Protein AF-R0J4N0-F1 (afdb_monomer)

Foldseek 3Di:
DDPVVVCVVLCLCVLVVLLCLLAVPVDDDDPVVVVVSNVVSCLSNPDLVNVVVVCVVVVPDDPDSVVSVVVVPDDPPPPPVDPDDPPCVVVVVVVVVLVVPDPDCPDPVNVVVNVVVVVVVVVVVVVVSNVVSNVVNVVVSVPDDPPPPPD

Radius of gyration: 23.12 Å; Cα contacts (8 Å, |Δi|>4): 59; chains: 1; bounding box: 59×46×67 Å

Sequence (151 aa):
MEFIEYCHDNKILLFLSGYLQDSQGLLNLTKGDFFPLFWRSWTSVFRPQLIKRSFEATGIQPANPDVVLKRFAKEASDSESSQSVLSGDDWLKLKSIVRREVKDQSSKDVKKLQQSLCHILAQNSILHEEIRGLRQSLAIKERRPKQSFAL

Secondary structure (DSSP, 8-state):
--HHHHHHHTTTTHHHHHHHHHHTTSS---HHHHHHHHHHHHHHH--HHHHHHHHHHHT---S-HHHHHHHH----------------HHHHHHHHHHHHH-S-TTSHHHHHHHHHHHHHHHHHHHHHHHHHHHHHHHHHHHHS-------

Structure (mmCIF, N/CA/C/O backbone):
data_AF-R0J4N0-F1
#
_entry.id   AF-R0J4N0-F1
#
loop_
_atom_site.group_PDB
_atom_site.id
_atom_site.type_symbol
_atom_site.label_atom_id
_atom_site.label_alt_id
_atom_site.label_comp_id
_atom_site.label_asym_id
_atom_site.label_entity_id
_atom_site.label_seq_id
_atom_site.pdbx_PDB_ins_code
_atom_site.Cartn_x
_atom_site.Cartn_y
_atom_site.Cartn_z
_atom_site.occupancy
_atom_site.B_iso_or_equiv
_atom_site.auth_seq_id
_atom_site.auth_comp_id
_atom_site.auth_asym_id
_atom_site.auth_atom_id
_atom_site.pdbx_PDB_model_num
ATOM 1 N N . MET A 1 1 ? -13.338 10.729 -21.615 1.00 52.16 1 MET A N 1
ATOM 2 C CA . MET A 1 1 ? -12.681 10.136 -20.438 1.00 52.16 1 MET A CA 1
ATOM 3 C C . MET A 1 1 ? -11.278 10.700 -20.409 1.00 52.16 1 MET A C 1
ATOM 5 O O . MET A 1 1 ? -10.557 10.518 -21.388 1.00 52.16 1 MET A O 1
ATOM 9 N N . GLU A 1 2 ? -10.941 11.491 -19.393 1.00 71.75 2 GLU A N 1
ATOM 10 C CA . GLU A 1 2 ? -9.593 12.057 -19.289 1.00 71.75 2 GLU A CA 1
ATOM 11 C C . GLU A 1 2 ? -8.581 10.933 -19.031 1.00 71.75 2 GLU A C 1
ATOM 13 O O . GLU A 1 2 ? -8.871 9.953 -18.345 1.00 71.75 2 GLU A O 1
ATOM 18 N N . PHE A 1 3 ? -7.373 11.057 -19.581 1.00 54.44 3 PHE A N 1
ATOM 19 C CA . PHE A 1 3 ? -6.304 10.063 -19.417 1.00 54.44 3 PHE A CA 1
ATOM 20 C C . PHE A 1 3 ? -6.011 9.742 -17.936 1.00 54.44 3 PHE A C 1
ATOM 22 O O . PHE A 1 3 ? -5.652 8.613 -17.598 1.00 54.44 3 PHE A O 1
ATOM 29 N N . ILE A 1 4 ? -6.218 10.719 -17.047 1.00 58.66 4 ILE A N 1
ATOM 30 C CA . ILE A 1 4 ? -6.046 10.577 -15.598 1.00 58.66 4 ILE A CA 1
ATOM 31 C C . ILE A 1 4 ? -7.135 9.684 -14.984 1.00 58.66 4 ILE A C 1
ATOM 33 O O . ILE A 1 4 ? -6.797 8.787 -14.211 1.00 58.66 4 ILE A O 1
ATOM 37 N N . GLU A 1 5 ? -8.405 9.859 -15.363 1.00 64.81 5 GLU A N 1
ATOM 38 C CA . GLU A 1 5 ? -9.511 8.994 -14.913 1.00 64.81 5 GLU A CA 1
ATOM 39 C C . GLU A 1 5 ? -9.268 7.543 -15.333 1.00 64.81 5 GLU A C 1
ATOM 41 O O . GLU A 1 5 ? -9.335 6.635 -14.510 1.00 64.81 5 GLU A O 1
ATOM 46 N N . TYR A 1 6 ? -8.844 7.326 -16.582 1.00 67.38 6 TYR A N 1
ATOM 47 C CA . TYR A 1 6 ? -8.489 5.991 -17.065 1.00 67.38 6 TYR A CA 1
ATOM 48 C C . TYR A 1 6 ? -7.352 5.363 -16.243 1.00 67.38 6 TYR A C 1
ATOM 50 O O . TYR A 1 6 ? -7.404 4.181 -15.895 1.00 67.38 6 TYR A O 1
ATOM 58 N N . CYS A 1 7 ? -6.310 6.131 -15.917 1.00 62.84 7 CYS A N 1
ATOM 59 C CA . CYS A 1 7 ? -5.191 5.626 -15.123 1.00 62.84 7 CYS A CA 1
ATOM 60 C C . CYS A 1 7 ? -5.593 5.287 -13.681 1.00 62.84 7 CYS A C 1
ATOM 62 O O . CYS A 1 7 ? -5.048 4.338 -13.106 1.00 62.84 7 CYS A O 1
ATOM 64 N N . HIS A 1 8 ? -6.537 6.035 -13.109 1.00 64.06 8 HIS A N 1
ATOM 65 C CA . HIS A 1 8 ? -7.100 5.774 -11.789 1.00 64.06 8 HIS A CA 1
ATOM 66 C C . HIS A 1 8 ? -7.973 4.510 -11.797 1.00 64.06 8 HIS A C 1
ATOM 68 O O . HIS A 1 8 ? -7.722 3.580 -11.026 1.00 64.06 8 HIS A O 1
ATOM 74 N N . ASP A 1 9 ? -8.913 4.417 -12.738 1.00 67.88 9 ASP A N 1
ATOM 75 C CA . ASP A 1 9 ? -9.847 3.293 -12.864 1.00 67.88 9 ASP A CA 1
ATOM 76 C C . ASP A 1 9 ? -9.131 1.968 -13.148 1.00 67.88 9 ASP A C 1
ATOM 78 O O . ASP A 1 9 ? -9.516 0.909 -12.646 1.00 67.88 9 ASP A O 1
ATOM 82 N N . ASN A 1 10 ? -8.020 2.026 -13.888 1.00 65.44 10 ASN A N 1
ATOM 83 C CA . ASN A 1 10 ? -7.196 0.860 -14.205 1.00 65.44 10 ASN A CA 1
ATOM 84 C C . ASN A 1 10 ? -6.032 0.646 -13.229 1.00 65.44 10 ASN A C 1
ATOM 86 O O . ASN A 1 10 ? -5.166 -0.192 -13.485 1.00 65.44 10 ASN A O 1
ATOM 90 N N . LYS A 1 11 ? -6.007 1.373 -12.102 1.00 72.62 11 LYS A N 1
ATOM 91 C CA . LYS A 1 11 ? -5.017 1.227 -11.019 1.00 72.62 11 LYS A CA 1
ATOM 92 C C . LYS A 1 11 ? -3.560 1.353 -11.487 1.00 72.62 11 LYS A C 1
ATOM 94 O O . LYS A 1 11 ? -2.650 0.852 -10.830 1.00 72.62 11 LYS A O 1
ATOM 99 N N . ILE A 1 12 ? -3.317 2.053 -12.596 1.00 71.00 12 ILE A N 1
ATOM 100 C CA . ILE A 1 12 ? -1.986 2.200 -13.207 1.00 71.00 12 ILE A CA 1
ATOM 101 C C . ILE A 1 12 ? -1.050 2.966 -12.261 1.00 71.00 12 ILE A C 1
ATOM 103 O O . ILE A 1 12 ? 0.134 2.639 -12.137 1.00 71.00 12 ILE A O 1
ATOM 107 N N . LEU A 1 13 ? -1.603 3.946 -11.541 1.00 77.44 13 LEU A N 1
ATOM 108 C CA . LEU A 1 13 ? -0.877 4.796 -10.595 1.00 77.44 13 LEU A CA 1
ATOM 109 C C . LEU A 1 13 ? -0.774 4.211 -9.178 1.00 77.44 13 LEU A C 1
ATOM 111 O O . LEU A 1 13 ? -0.101 4.804 -8.341 1.00 77.44 13 LEU A O 1
ATOM 115 N N . LEU A 1 14 ? -1.374 3.044 -8.909 1.00 84.62 14 LEU A N 1
ATOM 116 C CA . LEU A 1 14 ? -1.470 2.470 -7.559 1.00 84.62 14 LEU A CA 1
ATOM 117 C C . LEU A 1 14 ? -0.096 2.252 -6.904 1.00 84.62 14 LEU A C 1
ATOM 119 O O . LEU A 1 14 ? 0.090 2.508 -5.716 1.00 84.62 14 LEU A O 1
ATOM 123 N N . PHE A 1 15 ? 0.883 1.785 -7.678 1.00 86.31 15 PHE A N 1
ATOM 124 C CA . PHE A 1 15 ? 2.227 1.518 -7.160 1.00 86.31 15 PHE A CA 1
ATOM 125 C C . PHE A 1 15 ? 3.019 2.796 -6.903 1.00 86.31 15 PHE A C 1
ATOM 127 O O . PHE A 1 15 ? 3.808 2.838 -5.962 1.00 86.31 15 PHE A O 1
ATOM 134 N N . LEU A 1 16 ? 2.788 3.840 -7.704 1.00 87.38 16 LEU A N 1
ATOM 135 C CA . LEU A 1 16 ? 3.388 5.148 -7.470 1.00 87.38 16 LEU A CA 1
ATOM 136 C C . LEU A 1 16 ? 2.786 5.795 -6.220 1.00 87.38 16 LEU A C 1
ATOM 138 O O . LEU A 1 16 ? 3.535 6.263 -5.369 1.00 87.38 16 LEU A O 1
ATOM 142 N N . SER A 1 17 ? 1.458 5.777 -6.071 1.00 87.94 17 SER A N 1
ATOM 143 C CA . SER A 1 17 ? 0.800 6.318 -4.878 1.00 87.94 17 SER A CA 1
ATOM 144 C C . SER A 1 17 ? 1.216 5.569 -3.614 1.00 87.94 17 SER A C 1
ATOM 146 O O . SER A 1 17 ? 1.508 6.210 -2.612 1.00 87.94 17 SER A O 1
ATOM 148 N N . GLY A 1 18 ? 1.321 4.235 -3.672 1.00 89.44 18 GLY A N 1
ATOM 149 C CA . GLY A 1 18 ? 1.825 3.430 -2.556 1.00 89.44 18 GLY A CA 1
ATOM 150 C C . GLY A 1 18 ? 3.263 3.794 -2.189 1.00 89.44 18 GLY A C 1
ATOM 151 O O . GLY A 1 18 ? 3.549 4.067 -1.033 1.00 89.44 18 GLY A O 1
ATOM 152 N N . TYR A 1 19 ? 4.151 3.915 -3.178 1.00 89.88 19 TYR A N 1
ATOM 153 C CA . TYR A 1 19 ? 5.538 4.327 -2.947 1.00 89.88 19 TYR A CA 1
ATOM 154 C C . TYR A 1 19 ? 5.657 5.730 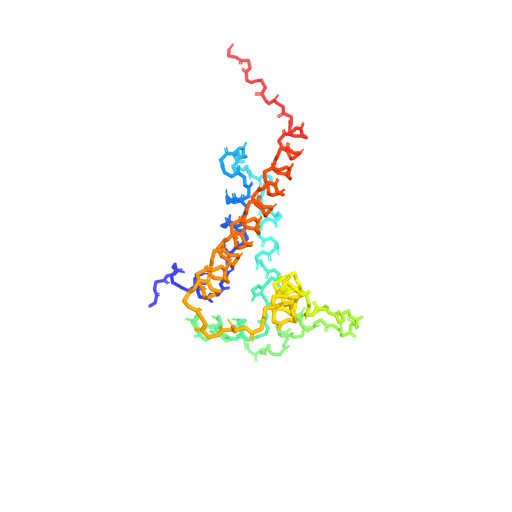-2.322 1.00 89.88 19 TYR A C 1
ATOM 156 O O . TYR A 1 19 ? 6.472 5.952 -1.424 1.00 89.88 19 TYR A O 1
ATOM 164 N N . LEU A 1 20 ? 4.846 6.689 -2.775 1.00 90.56 20 LEU A N 1
ATOM 165 C CA . LEU A 1 20 ? 4.821 8.037 -2.198 1.00 90.56 20 LEU A CA 1
ATOM 166 C C . LEU A 1 20 ? 4.269 8.027 -0.767 1.00 90.56 20 LEU A C 1
ATOM 168 O O . LEU A 1 20 ? 4.846 8.671 0.107 1.00 90.56 20 LEU A O 1
ATOM 172 N N . GLN A 1 21 ? 3.209 7.256 -0.517 1.00 90.62 21 GLN A N 1
ATOM 173 C CA . GLN A 1 21 ? 2.609 7.103 0.808 1.00 90.62 21 GLN A CA 1
ATOM 174 C C . GLN A 1 21 ? 3.572 6.437 1.798 1.00 90.62 21 GLN A C 1
ATOM 176 O O . GLN A 1 21 ? 3.761 6.941 2.900 1.00 90.62 21 GLN A O 1
ATOM 181 N N . ASP A 1 22 ? 4.216 5.340 1.394 1.00 91.69 22 ASP A N 1
ATOM 182 C CA . ASP A 1 22 ? 5.158 4.586 2.227 1.00 91.69 22 ASP A CA 1
ATOM 183 C C . ASP A 1 22 ? 6.415 5.401 2.550 1.00 91.69 22 ASP A C 1
ATOM 185 O O . ASP A 1 22 ? 7.043 5.214 3.594 1.00 91.69 22 ASP A O 1
ATOM 189 N N . SER A 1 23 ? 6.820 6.290 1.641 1.00 90.69 23 SER A N 1
ATOM 190 C CA . SER A 1 23 ? 8.004 7.122 1.837 1.00 90.69 23 SER A CA 1
ATOM 191 C C . SER A 1 23 ? 7.728 8.411 2.589 1.00 90.69 23 SER A C 1
ATOM 193 O O . SER A 1 23 ? 8.657 8.918 3.211 1.00 90.69 23 SER A O 1
ATOM 195 N N . GLN A 1 24 ? 6.509 8.955 2.543 1.00 90.00 24 GLN A N 1
ATOM 196 C CA . GLN A 1 24 ? 6.156 10.251 3.142 1.00 90.00 24 GLN A CA 1
ATOM 197 C C . GLN A 1 24 ? 7.163 11.369 2.813 1.00 90.00 24 GLN A C 1
ATOM 199 O O . GLN A 1 24 ? 7.489 12.215 3.644 1.00 90.00 24 GLN A O 1
ATOM 204 N N . GLY A 1 25 ? 7.732 11.342 1.604 1.00 87.19 25 GLY A N 1
ATOM 205 C CA . GLY A 1 25 ? 8.757 12.300 1.180 1.00 87.19 25 GLY A CA 1
ATOM 206 C C . GLY A 1 25 ? 10.174 12.036 1.711 1.00 87.19 25 GLY A C 1
ATOM 207 O O . GLY A 1 25 ? 11.090 12.787 1.386 1.00 87.19 25 GLY A O 1
ATOM 208 N N . LEU A 1 26 ? 10.418 10.958 2.466 1.00 87.94 26 LEU A N 1
ATOM 209 C CA . LEU A 1 26 ? 11.772 10.547 2.871 1.00 87.94 26 LEU A CA 1
ATOM 210 C C . LEU A 1 26 ? 12.653 10.160 1.681 1.00 87.94 26 LEU A C 1
ATOM 212 O O . LEU A 1 26 ? 13.880 10.312 1.751 1.00 87.94 26 LEU A O 1
ATOM 216 N N . LEU A 1 27 ? 12.033 9.630 0.625 1.00 88.12 27 LEU A N 1
ATOM 217 C CA . LEU A 1 27 ? 12.680 9.230 -0.614 1.00 88.12 27 LEU A CA 1
ATOM 218 C C . LEU A 1 27 ? 12.296 10.188 -1.734 1.00 88.12 27 LEU A C 1
ATOM 220 O O . LEU A 1 27 ? 11.139 10.264 -2.136 1.00 88.12 27 LEU A O 1
ATOM 224 N N . ASN A 1 28 ? 13.302 10.836 -2.314 1.00 86.06 28 ASN A N 1
ATOM 225 C CA . ASN A 1 28 ? 13.121 11.505 -3.595 1.00 86.06 28 ASN A CA 1
ATOM 226 C C . ASN A 1 28 ? 12.928 10.453 -4.686 1.00 86.06 28 ASN A C 1
ATOM 228 O O . ASN A 1 28 ? 13.609 9.420 -4.690 1.00 86.06 28 ASN A O 1
ATOM 232 N N . LEU A 1 29 ? 12.024 10.725 -5.623 1.00 86.88 29 LEU A N 1
ATOM 233 C CA . LEU A 1 29 ? 11.849 9.883 -6.796 1.00 86.88 29 LEU A CA 1
ATOM 234 C C . LEU A 1 29 ? 13.034 10.110 -7.738 1.00 86.88 29 LEU A C 1
ATOM 236 O O . LEU A 1 29 ? 13.278 11.222 -8.200 1.00 86.88 29 LEU A O 1
ATOM 240 N N . THR A 1 30 ? 13.805 9.056 -7.983 1.00 87.19 30 THR A N 1
ATOM 241 C CA . THR A 1 30 ? 14.986 9.094 -8.849 1.00 87.19 30 THR A CA 1
ATOM 242 C C . THR A 1 30 ? 14.740 8.307 -10.128 1.00 87.19 30 THR A C 1
ATOM 244 O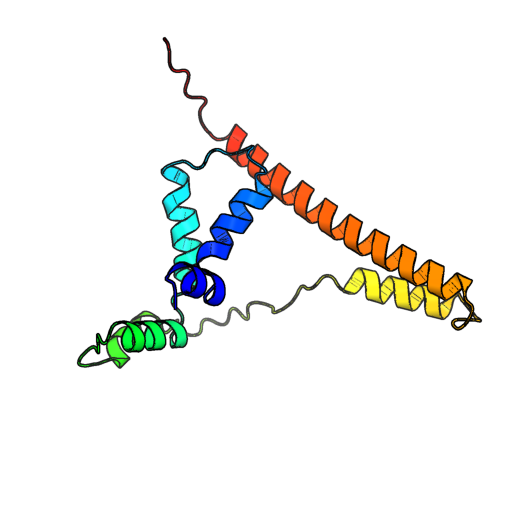 O . THR A 1 30 ? 13.845 7.465 -10.203 1.00 87.19 30 THR A O 1
ATOM 247 N N . LYS A 1 31 ? 15.593 8.509 -11.140 1.00 86.25 31 LYS A N 1
ATOM 248 C CA . LYS A 1 31 ? 15.557 7.705 -12.373 1.00 86.25 31 LYS A CA 1
ATOM 249 C C . LYS A 1 31 ? 15.679 6.197 -12.093 1.00 86.25 31 LYS A C 1
ATOM 251 O O . LYS A 1 31 ? 15.098 5.402 -12.823 1.00 86.25 31 LYS A O 1
ATOM 256 N N . GLY A 1 32 ? 16.393 5.806 -11.033 1.00 85.69 32 GLY A N 1
ATOM 257 C CA . GLY A 1 32 ? 16.530 4.405 -10.622 1.00 85.69 32 GLY A CA 1
ATOM 258 C C . GLY A 1 32 ? 15.228 3.774 -10.120 1.00 85.69 32 GLY A C 1
ATOM 259 O O . GLY A 1 32 ? 15.047 2.567 -10.256 1.00 85.69 32 GLY A O 1
ATOM 260 N N . ASP A 1 33 ? 14.294 4.581 -9.614 1.00 87.44 33 ASP A N 1
ATOM 261 C CA . ASP A 1 33 ? 13.005 4.101 -9.103 1.00 87.44 33 ASP A CA 1
ATOM 262 C C . ASP A 1 33 ? 11.985 3.869 -10.223 1.00 87.44 33 ASP A C 1
ATOM 264 O O . ASP A 1 33 ? 11.019 3.128 -10.036 1.00 87.44 33 ASP A O 1
ATOM 268 N N . PHE A 1 34 ? 12.217 4.457 -11.404 1.00 89.06 34 PHE A N 1
ATOM 269 C CA . PHE A 1 34 ? 11.311 4.351 -12.544 1.00 89.06 34 PHE A CA 1
ATOM 270 C C . PHE A 1 34 ? 11.059 2.896 -12.932 1.00 89.06 34 PHE A C 1
ATOM 272 O O . PHE A 1 34 ? 9.908 2.481 -12.993 1.00 89.06 34 PHE A O 1
ATOM 279 N N . PHE A 1 35 ? 12.111 2.112 -13.185 1.00 88.69 35 PHE A N 1
ATOM 280 C CA . PHE A 1 35 ? 11.934 0.762 -13.719 1.00 88.69 35 PHE A CA 1
ATOM 281 C C . PHE A 1 35 ? 11.208 -0.179 -12.740 1.00 88.69 35 PHE A C 1
ATOM 283 O O . PHE A 1 35 ? 10.244 -0.812 -13.166 1.00 88.69 35 PHE A O 1
ATOM 290 N N . PRO A 1 36 ? 11.562 -0.251 -11.439 1.00 88.69 36 PRO A N 1
ATOM 291 C CA . PRO A 1 36 ? 10.810 -1.058 -10.477 1.00 88.69 36 PRO A CA 1
ATOM 292 C C . PRO A 1 36 ? 9.338 -0.646 -10.341 1.00 88.69 36 PRO A C 1
ATOM 294 O O . PRO A 1 36 ? 8.468 -1.516 -10.275 1.00 88.69 36 PRO A O 1
ATOM 297 N N . LEU A 1 37 ? 9.047 0.660 -10.316 1.00 89.50 37 LEU A N 1
ATOM 298 C CA . LEU A 1 37 ? 7.675 1.170 -10.224 1.00 89.50 37 LEU A CA 1
ATOM 299 C C . LEU A 1 37 ? 6.885 0.867 -11.500 1.00 89.50 37 LEU A C 1
ATOM 301 O O . LEU A 1 37 ? 5.791 0.307 -11.432 1.00 89.50 37 LEU A O 1
ATOM 305 N N . PH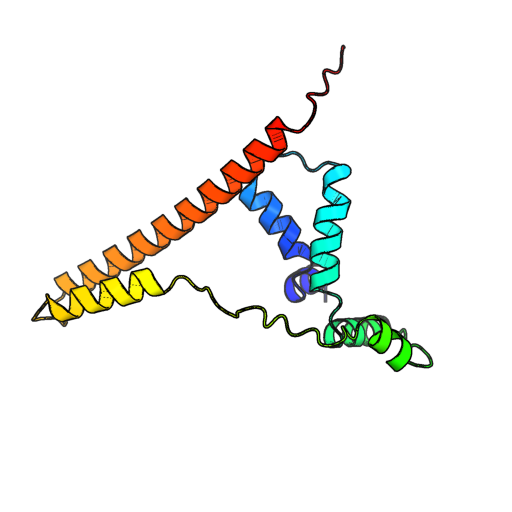E A 1 38 ? 7.475 1.161 -12.659 1.00 87.06 38 PHE A N 1
ATOM 306 C CA . PHE A 1 38 ? 6.906 0.863 -13.967 1.00 87.06 38 PHE A CA 1
ATOM 307 C C . PHE A 1 38 ? 6.626 -0.628 -14.123 1.00 87.06 38 PHE A C 1
ATOM 309 O O . PHE A 1 38 ? 5.524 -0.993 -14.508 1.00 87.06 38 PHE A O 1
ATOM 316 N N . TRP A 1 39 ? 7.584 -1.497 -13.798 1.00 86.88 39 TRP A N 1
ATOM 317 C CA . TRP A 1 39 ? 7.441 -2.941 -13.971 1.00 86.88 39 TRP A CA 1
ATOM 318 C C . TRP A 1 39 ? 6.308 -3.522 -13.117 1.00 86.88 39 TRP A C 1
ATOM 320 O O . TRP A 1 39 ? 5.530 -4.353 -13.592 1.00 86.88 39 TRP A O 1
ATOM 330 N N . ARG A 1 40 ? 6.164 -3.053 -11.871 1.00 86.56 40 ARG A N 1
ATOM 331 C CA . ARG A 1 40 ? 5.045 -3.426 -10.991 1.00 86.56 40 ARG A CA 1
ATOM 332 C C . ARG A 1 40 ? 3.700 -2.967 -11.556 1.00 86.56 40 ARG A C 1
ATOM 334 O O . ARG A 1 40 ? 2.778 -3.775 -11.659 1.00 86.56 40 ARG A O 1
ATOM 341 N N . SER A 1 41 ? 3.601 -1.710 -11.993 1.00 84.75 41 SER A N 1
ATOM 342 C CA . SER A 1 41 ? 2.394 -1.210 -12.660 1.00 84.75 41 SER A CA 1
ATOM 343 C C . SER A 1 41 ? 2.088 -2.002 -13.933 1.00 84.75 41 SER A C 1
ATOM 345 O O . SER A 1 41 ? 0.978 -2.505 -14.089 1.00 84.75 41 SER A O 1
ATOM 347 N N . TRP A 1 42 ? 3.079 -2.199 -14.799 1.00 81.75 42 TRP A N 1
ATOM 348 C CA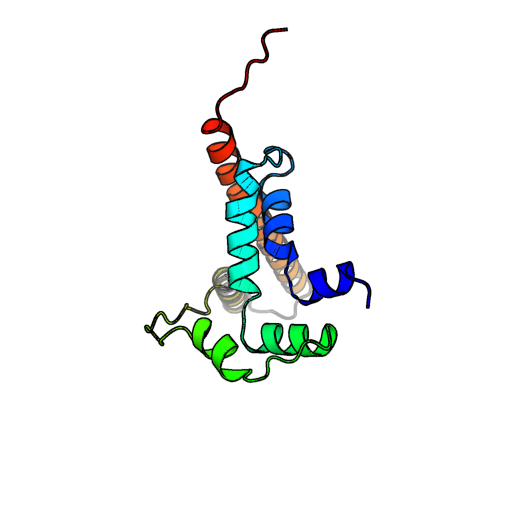 . TRP A 1 42 ? 2.967 -2.931 -16.058 1.00 81.75 42 TRP A CA 1
ATOM 349 C C . TRP A 1 42 ? 2.429 -4.346 -15.842 1.00 81.75 42 TRP A C 1
ATOM 351 O O . TRP A 1 42 ? 1.381 -4.703 -16.369 1.00 81.75 42 TRP A O 1
ATOM 361 N N . THR A 1 43 ? 3.080 -5.140 -14.995 1.00 81.44 43 THR A N 1
ATOM 362 C CA . THR A 1 43 ? 2.645 -6.518 -14.705 1.00 81.44 43 THR A CA 1
ATOM 363 C C . THR A 1 43 ? 1.233 -6.597 -14.118 1.00 81.44 43 THR A C 1
ATOM 365 O O . THR A 1 43 ? 0.524 -7.571 -14.364 1.00 81.44 43 THR A O 1
ATOM 368 N N . SER A 1 44 ? 0.782 -5.571 -13.393 1.00 79.38 44 SER A N 1
ATOM 369 C CA . SER A 1 44 ? -0.579 -5.533 -12.850 1.00 79.38 44 SER A CA 1
ATOM 370 C C . SER A 1 44 ? -1.659 -5.193 -13.888 1.00 79.38 44 SER A C 1
ATOM 372 O O . SER A 1 44 ? -2.774 -5.717 -13.790 1.00 79.38 44 SER A O 1
ATOM 374 N N . VAL A 1 45 ? -1.321 -4.347 -14.870 1.00 77.38 45 VAL A N 1
ATOM 375 C CA . VAL A 1 45 ? -2.234 -3.775 -15.876 1.00 77.38 45 VAL A CA 1
ATOM 376 C C . VAL A 1 45 ? -2.289 -4.628 -17.144 1.00 77.38 45 VAL A C 1
ATOM 378 O O . VAL A 1 45 ? -3.320 -4.664 -17.810 1.00 77.38 45 VAL A O 1
ATOM 381 N N . PHE A 1 46 ? -1.231 -5.373 -17.474 1.00 75.31 46 PHE A N 1
ATOM 382 C CA . PHE A 1 46 ? -1.163 -6.235 -18.664 1.00 75.31 46 PHE A CA 1
ATOM 383 C C . PHE A 1 46 ? -1.953 -7.540 -18.496 1.00 75.31 46 PHE A C 1
ATOM 385 O O . PHE A 1 46 ? -1.432 -8.648 -18.599 1.00 75.31 46 PHE A O 1
ATOM 392 N N . ARG A 1 47 ? -3.255 -7.400 -18.235 1.00 80.69 47 ARG A N 1
ATOM 393 C CA . ARG A 1 47 ? -4.235 -8.486 -18.176 1.00 80.69 47 ARG A CA 1
ATOM 394 C C . ARG A 1 47 ? -4.977 -8.578 -19.510 1.00 80.69 47 ARG A C 1
ATOM 396 O O . ARG A 1 47 ? -5.265 -7.533 -20.096 1.00 80.69 47 ARG A O 1
ATOM 403 N N . PRO A 1 48 ? -5.397 -9.778 -19.952 1.00 78.19 48 PRO A N 1
ATOM 404 C CA . PRO A 1 48 ? -6.096 -9.961 -21.227 1.00 78.19 48 PRO A CA 1
ATOM 405 C C . PRO A 1 48 ? -7.266 -8.993 -21.458 1.00 78.19 48 PRO A C 1
ATOM 407 O O . PRO A 1 48 ? -7.423 -8.467 -22.554 1.00 78.19 48 PRO A O 1
ATOM 410 N N . GLN A 1 49 ? -8.058 -8.711 -20.419 1.00 79.00 49 GLN A N 1
ATOM 411 C CA . GLN A 1 49 ? -9.210 -7.809 -20.522 1.00 79.00 49 GLN A CA 1
ATOM 412 C C . GLN A 1 49 ? -8.807 -6.347 -20.742 1.00 79.00 49 GLN A C 1
ATOM 414 O O . GLN A 1 49 ? -9.391 -5.663 -21.576 1.00 79.00 49 GLN A O 1
ATOM 419 N N . LEU A 1 50 ? -7.785 -5.877 -20.026 1.00 77.38 50 LEU A N 1
ATOM 420 C CA . LEU A 1 50 ? -7.290 -4.503 -20.136 1.00 77.38 50 LEU A CA 1
ATOM 421 C C . LEU A 1 50 ? -6.591 -4.270 -21.476 1.00 77.38 50 LEU A C 1
ATOM 423 O O . LEU A 1 50 ? -6.782 -3.232 -22.103 1.00 77.38 50 LEU A O 1
ATOM 427 N N . ILE A 1 51 ? -5.867 -5.278 -21.965 1.00 77.88 51 ILE A N 1
ATOM 428 C CA . ILE A 1 51 ? -5.268 -5.269 -23.301 1.00 77.88 51 ILE A CA 1
ATOM 429 C C . ILE A 1 51 ? -6.359 -5.118 -24.372 1.00 77.88 51 ILE A C 1
ATOM 431 O O . ILE A 1 51 ? -6.255 -4.238 -25.223 1.00 77.88 51 ILE A O 1
ATOM 435 N N . LYS A 1 52 ? -7.445 -5.901 -24.301 1.00 76.75 52 LYS A N 1
ATOM 436 C CA . LYS A 1 52 ? -8.582 -5.773 -25.232 1.00 76.75 52 LYS A CA 1
ATOM 437 C C . LYS A 1 52 ? -9.201 -4.373 -25.204 1.00 76.75 52 LYS A C 1
ATOM 439 O O . LYS A 1 52 ? -9.339 -3.757 -26.255 1.00 76.75 52 LYS A O 1
ATOM 444 N N . ARG A 1 53 ? -9.482 -3.836 -24.010 1.00 77.38 53 ARG A N 1
ATOM 445 C CA . ARG A 1 53 ? -10.006 -2.467 -23.843 1.00 77.38 53 ARG A CA 1
ATOM 446 C C . ARG A 1 53 ? -9.076 -1.400 -24.419 1.00 77.38 53 ARG A C 1
ATOM 448 O O . ARG A 1 53 ? -9.553 -0.436 -25.004 1.00 77.38 53 ARG A O 1
ATOM 455 N N . SER A 1 54 ? -7.761 -1.575 -24.292 1.00 76.44 54 SER A N 1
ATOM 456 C CA . SER A 1 54 ? -6.786 -0.634 -24.854 1.00 76.44 54 SER A CA 1
ATOM 457 C C . SER A 1 54 ? -6.797 -0.614 -26.389 1.00 76.44 54 SER A C 1
ATOM 459 O O . SER A 1 54 ? -6.704 0.457 -26.989 1.00 76.44 54 SER A O 1
ATOM 461 N N . PHE A 1 55 ? -6.989 -1.770 -27.034 1.00 79.75 55 PHE A N 1
ATOM 462 C CA . PHE A 1 55 ? -7.149 -1.862 -28.488 1.00 79.75 55 PHE A CA 1
ATOM 463 C C . PHE A 1 55 ? -8.470 -1.246 -28.960 1.00 79.75 55 PHE A C 1
ATOM 465 O O . PHE A 1 55 ? -8.472 -0.475 -29.915 1.00 79.75 55 PHE A O 1
ATOM 472 N N . GLU A 1 56 ? -9.573 -1.503 -28.246 1.00 79.81 56 GLU A N 1
ATOM 473 C CA . GLU A 1 56 ? -10.871 -0.860 -28.505 1.00 79.81 56 GLU A CA 1
ATOM 474 C C . GLU A 1 56 ? -10.772 0.671 -28.416 1.00 79.81 56 GLU A C 1
ATOM 476 O O . GLU A 1 56 ? -11.217 1.375 -29.318 1.00 79.81 56 GLU A O 1
ATOM 481 N N . ALA A 1 57 ? -10.151 1.193 -27.354 1.00 78.06 57 ALA A N 1
ATOM 482 C CA . ALA A 1 57 ? -10.048 2.631 -27.114 1.00 78.06 57 ALA A CA 1
ATOM 483 C C . ALA A 1 57 ? -9.146 3.354 -28.127 1.00 78.06 57 ALA A C 1
ATOM 485 O O . ALA A 1 57 ? -9.413 4.498 -28.485 1.00 78.06 57 ALA A O 1
ATOM 486 N N . THR A 1 58 ? -8.074 2.703 -28.584 1.00 79.56 58 THR A N 1
ATOM 487 C CA . THR A 1 58 ? -7.145 3.279 -29.572 1.00 79.56 58 THR A CA 1
ATOM 488 C C . THR A 1 58 ? -7.612 3.082 -31.014 1.00 79.56 58 THR A C 1
ATOM 490 O O . THR A 1 58 ? -7.026 3.664 -31.923 1.00 79.56 58 THR A O 1
ATOM 493 N N . GLY A 1 59 ? -8.636 2.249 -31.241 1.00 77.12 59 GLY A N 1
ATOM 494 C CA . GLY A 1 59 ? -9.050 1.811 -32.575 1.00 77.12 59 GLY A CA 1
ATOM 495 C C . GLY A 1 59 ? -7.997 0.957 -33.292 1.00 77.12 59 GLY A C 1
ATOM 496 O O . GLY A 1 59 ? -8.148 0.650 -34.473 1.00 77.12 59 GLY A O 1
ATOM 497 N N . ILE A 1 60 ? -6.917 0.576 -32.601 1.00 76.19 60 ILE A N 1
ATOM 498 C CA . ILE A 1 60 ? -5.845 -0.248 -33.151 1.00 76.19 60 ILE A CA 1
ATOM 499 C C . ILE A 1 60 ? -6.257 -1.701 -32.962 1.00 76.19 60 ILE A C 1
ATOM 501 O O . ILE A 1 60 ? -6.160 -2.246 -31.866 1.00 76.19 60 ILE A O 1
ATOM 505 N N . GLN A 1 61 ? -6.692 -2.349 -34.038 1.00 70.06 61 GLN A N 1
ATOM 506 C CA . GLN A 1 61 ? -6.989 -3.775 -34.026 1.00 70.06 61 GLN A CA 1
ATOM 507 C C . GLN A 1 61 ? -5.862 -4.550 -34.723 1.00 70.06 61 GLN A C 1
ATOM 509 O O . GLN A 1 61 ? -5.655 -4.376 -35.926 1.00 70.06 61 GLN A O 1
ATOM 514 N N . PRO A 1 62 ? -5.118 -5.419 -34.012 1.00 68.00 62 PRO A N 1
ATOM 515 C CA . PRO A 1 62 ? -4.176 -6.315 -34.665 1.00 68.00 62 PRO A CA 1
ATOM 516 C C . PRO A 1 62 ? -4.941 -7.252 -35.606 1.00 68.00 62 PRO A C 1
ATOM 518 O O . PRO A 1 62 ? -5.983 -7.783 -35.227 1.00 68.00 62 PRO A O 1
ATOM 521 N N . ALA A 1 63 ? -4.389 -7.533 -36.789 1.00 73.94 63 ALA A N 1
ATOM 522 C CA . ALA A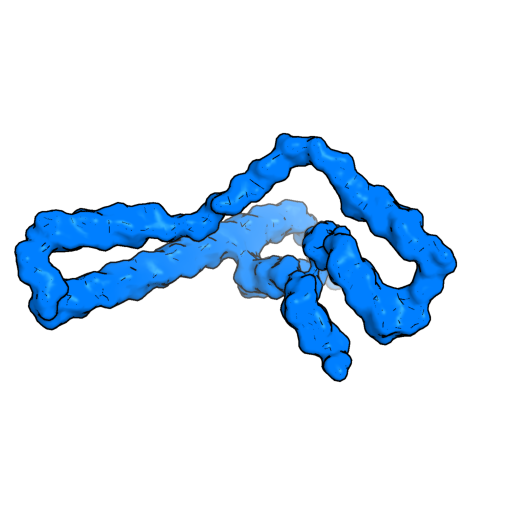 1 63 ? -4.974 -8.495 -37.731 1.00 73.94 63 ALA A CA 1
ATOM 523 C C . ALA A 1 63 ? -5.173 -9.896 -37.114 1.00 73.94 63 ALA A C 1
ATOM 525 O O . ALA A 1 63 ? -6.029 -10.657 -37.554 1.00 73.94 63 ALA A O 1
ATOM 526 N N . ASN A 1 64 ? -4.402 -10.225 -36.071 1.00 76.06 64 ASN A N 1
ATOM 527 C CA . ASN A 1 64 ? -4.586 -11.419 -35.254 1.00 76.06 64 ASN A CA 1
ATOM 528 C C . ASN A 1 64 ? -4.468 -11.074 -33.751 1.00 76.06 64 ASN A C 1
ATOM 530 O O . ASN A 1 64 ? -3.353 -11.024 -33.216 1.00 76.06 64 ASN A O 1
ATOM 534 N N . PRO A 1 65 ? -5.594 -10.822 -33.056 1.00 70.56 65 PRO A N 1
ATOM 535 C CA . PRO A 1 65 ? -5.605 -10.472 -31.633 1.00 70.56 65 PRO A CA 1
ATOM 536 C C . PRO A 1 65 ? -5.064 -11.586 -30.724 1.00 70.56 65 PRO A C 1
ATOM 538 O O . PRO A 1 65 ? -4.443 -11.306 -29.695 1.00 70.56 65 PRO A O 1
ATOM 541 N N . ASP A 1 66 ? -5.245 -12.850 -31.116 1.00 75.75 66 ASP A N 1
ATOM 542 C CA . ASP A 1 66 ? -4.871 -14.008 -30.300 1.00 75.75 66 ASP A CA 1
ATOM 543 C C . ASP A 1 66 ? -3.355 -14.150 -30.143 1.00 75.75 66 ASP A C 1
ATOM 545 O O . ASP A 1 66 ? -2.882 -14.649 -29.124 1.00 75.75 66 ASP A O 1
ATOM 549 N N . VAL A 1 67 ? -2.567 -13.661 -31.105 1.00 75.81 67 VAL A N 1
ATOM 550 C CA . VAL A 1 67 ? -1.096 -13.650 -31.015 1.00 75.81 67 VAL A CA 1
ATOM 551 C C . VAL A 1 67 ? -0.618 -12.755 -29.874 1.00 75.81 67 VAL A C 1
ATOM 553 O O . VAL A 1 67 ? 0.327 -13.109 -29.167 1.00 75.81 67 VAL A O 1
ATOM 556 N N . VAL A 1 68 ? -1.277 -11.612 -29.666 1.00 72.62 68 VAL A N 1
ATOM 557 C CA . VAL A 1 68 ? -0.956 -10.708 -28.556 1.00 72.62 68 VAL A CA 1
ATOM 558 C C . VAL A 1 68 ? -1.346 -11.371 -27.241 1.00 72.62 68 VAL A C 1
ATOM 560 O O . VAL A 1 68 ? -0.521 -11.451 -26.338 1.00 72.62 68 VAL A O 1
ATOM 563 N N . LEU A 1 69 ? -2.561 -11.919 -27.151 1.00 75.44 69 LEU A N 1
ATOM 564 C CA . LEU A 1 69 ? -3.052 -12.562 -25.931 1.00 75.44 69 LEU A CA 1
ATOM 565 C C . LEU A 1 69 ? -2.208 -13.778 -25.522 1.00 75.44 69 LEU A C 1
ATOM 567 O O . LEU A 1 69 ? -1.926 -13.933 -24.338 1.00 75.44 69 LEU A O 1
ATOM 571 N N . LYS A 1 70 ? -1.730 -14.586 -26.478 1.00 78.69 70 LYS A N 1
ATOM 572 C CA . LYS A 1 70 ? -0.849 -15.738 -26.212 1.00 78.69 70 LYS A CA 1
ATOM 573 C C . LYS A 1 70 ? 0.474 -15.355 -25.549 1.00 78.69 70 LYS A C 1
ATOM 575 O O . LYS A 1 70 ? 0.962 -16.114 -24.725 1.00 78.69 70 LYS A O 1
ATOM 580 N N . ARG A 1 71 ? 1.039 -14.178 -25.846 1.00 73.44 71 ARG A N 1
ATOM 581 C CA . ARG A 1 71 ? 2.281 -13.702 -25.199 1.00 73.44 71 ARG A CA 1
ATOM 582 C C . ARG A 1 71 ? 2.102 -13.377 -23.716 1.00 73.44 71 ARG A C 1
ATOM 584 O O . ARG A 1 71 ? 3.080 -13.374 -22.977 1.00 73.44 71 ARG A O 1
ATOM 591 N N . PHE A 1 72 ? 0.870 -13.085 -23.303 1.00 67.94 72 PHE A N 1
ATOM 592 C CA . PHE A 1 72 ? 0.516 -12.743 -21.923 1.00 67.94 72 PHE A CA 1
ATOM 593 C C . PHE A 1 72 ? -0.282 -13.850 -21.225 1.00 67.94 72 PHE A C 1
ATOM 595 O O . PHE A 1 72 ? -0.591 -13.731 -20.038 1.00 67.94 72 PHE A O 1
ATOM 602 N N . ALA A 1 73 ? -0.609 -14.930 -21.938 1.00 69.88 73 ALA A N 1
ATOM 603 C CA . ALA A 1 73 ? -1.136 -16.148 -21.355 1.00 69.88 73 ALA A CA 1
ATOM 604 C C . ALA A 1 73 ? 0.002 -16.814 -20.577 1.00 69.88 73 ALA A C 1
ATOM 606 O O . ALA A 1 73 ? 0.854 -17.498 -21.135 1.00 69.88 73 ALA A O 1
ATOM 607 N N . LYS A 1 74 ? 0.050 -16.542 -19.274 1.00 62.00 74 LYS A N 1
ATOM 608 C CA . LYS A 1 74 ? 0.925 -17.247 -18.343 1.00 62.00 74 LYS A CA 1
ATOM 609 C C . LYS A 1 74 ? 0.531 -18.724 -18.407 1.00 62.00 74 LYS A C 1
ATOM 611 O O . LYS A 1 74 ? -0.635 -19.031 -18.154 1.00 62.00 74 LYS A O 1
ATOM 616 N N . GLU A 1 75 ? 1.453 -19.621 -18.761 1.00 54.12 75 GLU A N 1
ATOM 617 C CA . GLU A 1 75 ? 1.222 -21.043 -18.506 1.00 54.12 75 GLU A CA 1
ATOM 618 C C . GLU A 1 75 ? 0.908 -21.175 -17.019 1.00 54.12 75 GLU A C 1
ATOM 620 O O . GLU A 1 75 ? 1.588 -20.568 -16.182 1.00 54.12 75 GLU A O 1
ATOM 625 N N . ALA A 1 76 ? -0.195 -21.850 -16.710 1.00 44.12 76 ALA A N 1
ATOM 626 C CA . ALA A 1 76 ? -0.680 -22.032 -15.356 1.00 44.12 76 ALA A CA 1
ATOM 627 C C . ALA A 1 76 ? 0.313 -22.909 -14.580 1.00 44.12 76 ALA A C 1
ATOM 629 O O . ALA A 1 76 ? 0.109 -24.098 -14.391 1.00 44.12 76 ALA A O 1
ATOM 630 N N . SER A 1 77 ? 1.430 -22.324 -14.154 1.00 42.47 77 SER A N 1
ATOM 631 C CA . SER A 1 77 ? 2.131 -22.789 -12.974 1.00 42.47 77 SER A CA 1
ATOM 632 C C . SER A 1 77 ? 1.247 -22.381 -11.813 1.00 42.47 77 SER A C 1
ATOM 634 O 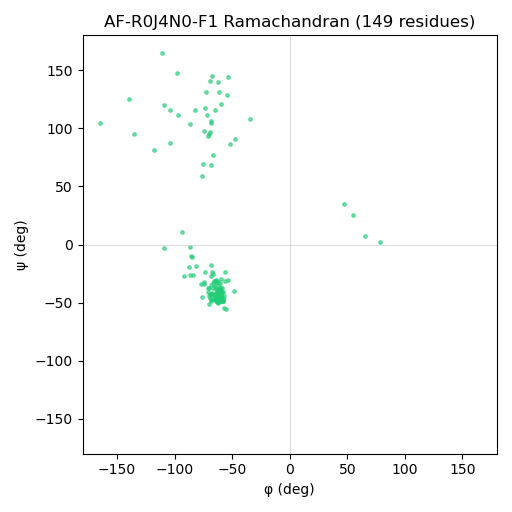O . SER A 1 77 ? 1.098 -21.183 -11.549 1.00 42.47 77 SER A O 1
ATOM 636 N N . ASP A 1 78 ? 0.664 -23.388 -11.170 1.00 43.69 78 ASP A N 1
ATOM 637 C CA . ASP A 1 78 ? -0.066 -23.308 -9.912 1.00 43.69 78 ASP A CA 1
ATOM 638 C C . ASP A 1 78 ? 0.787 -22.593 -8.866 1.00 43.69 78 ASP A C 1
ATOM 640 O O . ASP A 1 78 ? 1.553 -23.166 -8.098 1.00 43.69 78 ASP A O 1
ATOM 644 N N . SER A 1 79 ? 0.684 -21.278 -8.866 1.00 42.72 79 SER A N 1
ATOM 645 C CA . SER A 1 79 ? 0.895 -20.485 -7.683 1.00 42.72 79 SER A CA 1
ATOM 646 C C . SER A 1 79 ? -0.446 -19.828 -7.472 1.00 42.72 79 SER A C 1
ATOM 648 O O . SER A 1 79 ? -0.719 -18.727 -7.956 1.00 42.72 79 SER A O 1
ATOM 650 N N . GLU A 1 80 ? -1.322 -20.622 -6.856 1.00 41.56 80 GLU A N 1
ATOM 651 C CA . GLU A 1 80 ? -2.499 -20.171 -6.141 1.00 41.56 80 GLU A CA 1
ATOM 652 C C . GLU A 1 80 ? -2.025 -19.026 -5.244 1.00 41.56 80 GLU A C 1
ATOM 654 O O . GLU A 1 80 ? -1.465 -19.219 -4.167 1.00 41.56 80 GLU A O 1
ATOM 659 N N . SER A 1 81 ? -2.099 -17.807 -5.780 1.00 36.84 81 SER A N 1
ATOM 660 C CA . SER A 1 81 ? -1.760 -16.611 -5.036 1.00 36.84 81 SER A CA 1
ATOM 661 C C . SER A 1 81 ? -2.889 -16.462 -4.049 1.00 36.84 81 SER A C 1
ATOM 663 O O . SER A 1 81 ? -3.939 -15.922 -4.396 1.00 36.84 81 SER A O 1
ATOM 665 N N . SER A 1 82 ? -2.663 -17.010 -2.860 1.00 37.41 82 SER A N 1
ATOM 666 C CA . SER A 1 82 ? -3.534 -16.951 -1.708 1.00 37.41 82 SER A CA 1
ATOM 667 C C . SER A 1 82 ? -4.243 -15.610 -1.682 1.00 37.41 82 SER A C 1
ATOM 669 O O . SER A 1 82 ? -3.649 -14.564 -1.419 1.00 37.41 82 SER A O 1
ATOM 671 N N . GLN A 1 83 ? -5.537 -15.639 -1.983 1.00 37.66 83 GLN A N 1
ATOM 672 C CA . GLN A 1 83 ? -6.431 -14.555 -1.640 1.00 37.66 83 GLN A CA 1
ATOM 673 C C . GLN A 1 83 ? -6.695 -14.663 -0.136 1.00 37.66 83 GLN A C 1
ATOM 675 O O . GLN A 1 83 ? -7.767 -15.020 0.329 1.00 37.66 83 GLN A O 1
ATOM 680 N N . SER A 1 84 ? -5.662 -14.387 0.636 1.00 45.00 84 SER A N 1
ATOM 681 C CA . SER A 1 84 ? -5.723 -13.982 2.025 1.00 45.00 84 SER A CA 1
ATOM 682 C C . SER A 1 84 ? -4.649 -12.903 2.088 1.00 45.00 84 SER A C 1
ATOM 684 O O . SER A 1 84 ? -3.563 -13.038 1.547 1.00 45.00 84 SER A O 1
ATOM 686 N N . VAL A 1 85 ? -4.927 -11.699 2.537 1.00 41.06 85 VAL A N 1
ATOM 687 C CA . VAL A 1 85 ? -5.158 -11.423 3.937 1.00 41.06 85 VAL A CA 1
ATOM 688 C C . VAL A 1 85 ? -5.818 -10.049 3.958 1.00 41.06 85 VAL A C 1
ATOM 690 O O . VAL A 1 85 ? -5.162 -9.029 3.772 1.00 41.06 85 VAL A O 1
ATOM 693 N N . LEU A 1 86 ? -7.127 -10.001 4.185 1.00 34.81 86 LEU A N 1
ATOM 694 C CA . LEU A 1 86 ? -7.618 -8.938 5.048 1.00 34.81 86 LEU A CA 1
ATOM 695 C C . LEU A 1 86 ? -7.373 -9.483 6.446 1.00 34.81 86 LEU A C 1
ATOM 697 O O . LEU A 1 86 ? -7.938 -10.521 6.786 1.00 34.81 86 LEU A O 1
ATOM 701 N N . SER A 1 87 ? -6.503 -8.837 7.222 1.00 54.59 87 SER A N 1
ATOM 702 C CA . SER A 1 87 ? -6.317 -9.158 8.639 1.00 54.59 87 SER A CA 1
ATOM 703 C C . SER A 1 87 ? -7.586 -8.753 9.403 1.00 54.59 87 SER A C 1
ATOM 705 O O . SER A 1 87 ? -7.634 -7.761 10.121 1.00 54.59 87 SER A O 1
ATOM 707 N N . GLY A 1 88 ? -8.681 -9.471 9.150 1.00 52.41 88 GLY A N 1
ATOM 708 C CA . GLY A 1 88 ? -9.931 -9.402 9.898 1.00 52.41 88 GLY A CA 1
ATOM 709 C C . GLY A 1 88 ? -9.899 -10.316 11.120 1.00 52.41 88 GLY A C 1
ATOM 710 O O . GLY A 1 88 ? -10.782 -10.224 11.972 1.00 52.41 88 GLY A O 1
ATOM 711 N N . ASP A 1 89 ? -8.875 -11.166 11.223 1.00 63.62 89 ASP A N 1
ATOM 712 C CA . ASP A 1 89 ? -8.740 -12.169 12.272 1.00 63.62 89 ASP A CA 1
ATOM 713 C C . ASP A 1 89 ? -8.679 -11.541 13.665 1.00 63.62 89 ASP A C 1
ATOM 715 O O . ASP A 1 89 ? -9.313 -12.054 14.586 1.00 63.62 89 ASP A O 1
ATOM 719 N N . ASP A 1 90 ? -8.006 -10.401 13.831 1.00 71.62 90 ASP A N 1
ATOM 720 C CA . ASP A 1 90 ? -7.865 -9.760 15.145 1.00 71.62 90 ASP A CA 1
ATOM 721 C C . ASP A 1 90 ? -9.182 -9.144 15.632 1.00 71.62 90 ASP A C 1
ATOM 723 O O . ASP A 1 90 ? -9.576 -9.321 16.789 1.00 71.62 90 ASP A O 1
ATOM 727 N N . TRP A 1 91 ? -9.931 -8.503 14.730 1.00 77.31 91 TRP A N 1
ATOM 728 C CA . TRP A 1 91 ? -11.265 -7.983 15.033 1.00 77.31 91 TRP A CA 1
ATOM 729 C C . TRP A 1 91 ? -12.262 -9.106 15.314 1.00 77.31 91 TRP A C 1
ATOM 731 O O . TRP A 1 91 ? -13.004 -9.029 16.294 1.00 77.31 91 TRP A O 1
ATOM 741 N N . LEU A 1 92 ? -12.300 -10.150 14.480 1.00 80.38 92 LEU A N 1
ATOM 742 C CA . LEU A 1 92 ? -13.253 -11.249 14.644 1.00 80.38 92 LEU A CA 1
ATOM 743 C C . LEU A 1 92 ? -13.014 -12.001 15.961 1.00 80.38 92 LEU A C 1
ATOM 745 O O . LEU A 1 92 ? -13.979 -12.293 16.675 1.00 80.38 92 LEU A O 1
ATOM 749 N N . LYS A 1 93 ? -11.747 -12.226 16.336 1.00 84.06 93 LYS A N 1
ATOM 750 C CA . LYS A 1 93 ? -11.365 -12.810 17.632 1.00 84.06 93 LYS A CA 1
ATOM 751 C C . LYS A 1 93 ? -11.802 -11.925 18.800 1.00 84.06 93 LYS A C 1
ATOM 753 O O . LYS A 1 93 ? -12.488 -12.407 19.701 1.00 84.06 93 LYS A O 1
ATOM 758 N N . LEU A 1 94 ? -11.486 -10.628 18.772 1.00 80.94 94 LEU A N 1
ATOM 759 C CA . LEU A 1 94 ? -11.883 -9.696 19.836 1.00 80.94 94 LEU A CA 1
ATOM 760 C C . LEU A 1 94 ? -13.401 -9.554 19.953 1.00 80.94 94 LEU A C 1
ATOM 762 O O . LEU A 1 94 ? -13.945 -9.587 21.055 1.00 80.94 94 LEU A O 1
ATOM 766 N N . LYS A 1 95 ? -14.110 -9.472 18.826 1.00 82.88 95 LYS A N 1
ATOM 767 C CA . LYS A 1 95 ? -15.574 -9.435 18.792 1.00 82.88 95 LYS A CA 1
ATOM 768 C C . LYS A 1 95 ? -16.178 -10.693 19.412 1.00 82.88 95 LYS A C 1
ATOM 770 O O . LYS A 1 95 ? -17.168 -10.593 20.136 1.00 82.88 95 LYS A O 1
ATOM 775 N N . SER A 1 96 ? -15.592 -11.862 19.143 1.00 86.12 96 SER A N 1
ATOM 776 C CA . SER A 1 96 ? -16.009 -13.122 19.760 1.00 86.12 96 SER A CA 1
ATOM 777 C C . SER A 1 96 ? -15.799 -13.112 21.274 1.00 86.12 96 SER A C 1
ATOM 779 O O . SER A 1 96 ? -16.676 -13.571 21.999 1.00 86.12 96 SER A O 1
ATOM 781 N N . ILE A 1 97 ? -14.671 -12.580 21.757 1.00 85.69 97 ILE A N 1
ATOM 782 C CA . ILE A 1 97 ? -14.390 -12.459 23.196 1.00 85.69 97 ILE A CA 1
ATOM 783 C C . ILE A 1 97 ? -15.401 -11.519 23.857 1.00 85.69 97 ILE A C 1
ATOM 785 O O . ILE A 1 97 ? -16.031 -11.901 24.838 1.00 85.69 97 ILE A O 1
ATOM 789 N N . VAL A 1 98 ? -15.632 -10.333 23.283 1.00 86.19 98 VAL A N 1
ATOM 790 C CA . VAL A 1 98 ? -16.607 -9.364 23.813 1.00 86.19 98 VAL A CA 1
ATOM 791 C C . VAL A 1 98 ? -17.999 -9.988 23.906 1.00 86.19 98 VAL A C 1
ATOM 793 O O . VAL A 1 98 ? -18.646 -9.862 24.937 1.00 86.19 98 VAL A O 1
ATOM 796 N N . ARG A 1 99 ? -18.443 -10.716 22.873 1.00 86.06 99 ARG A N 1
ATOM 797 C CA . ARG A 1 99 ? -19.745 -11.406 22.891 1.00 86.06 99 ARG A CA 1
ATOM 798 C C . ARG A 1 99 ? -19.842 -12.513 23.938 1.00 86.06 99 ARG A C 1
ATOM 800 O O . ARG A 1 99 ? -20.941 -12.791 24.402 1.00 86.06 99 ARG A O 1
ATOM 807 N N . ARG A 1 100 ? -18.730 -13.178 24.258 1.00 88.00 100 ARG A N 1
ATOM 808 C CA . ARG A 1 100 ? -18.697 -14.259 25.249 1.00 88.00 100 ARG A CA 1
ATOM 809 C C . ARG A 1 100 ? -18.744 -13.721 26.676 1.00 88.00 100 ARG A C 1
ATOM 811 O O . ARG A 1 100 ? -19.481 -14.256 27.494 1.00 88.00 100 ARG A O 1
ATOM 818 N N . GLU A 1 101 ? -17.961 -12.687 26.968 1.00 88.81 101 GLU A N 1
ATOM 819 C CA . GLU A 1 101 ? -17.810 -12.175 28.336 1.00 88.81 101 GLU A CA 1
ATOM 820 C C . GLU A 1 101 ? -18.917 -11.184 28.729 1.00 88.81 101 GLU A C 1
ATOM 822 O O . GLU A 1 101 ? -19.246 -11.037 29.907 1.00 88.81 101 GLU A O 1
ATOM 827 N N . VAL A 1 102 ? -19.525 -10.499 27.756 1.00 88.62 102 VAL A N 1
ATOM 828 C CA . VAL A 1 102 ? -20.540 -9.477 28.017 1.00 88.62 102 VAL A CA 1
ATOM 829 C C . VAL A 1 102 ? -21.950 -10.047 27.876 1.00 88.62 102 VAL A C 1
ATOM 831 O O . VAL A 1 102 ? -22.420 -10.319 26.774 1.00 88.62 102 VAL A O 1
ATOM 834 N N . LYS A 1 103 ? -22.664 -10.156 29.003 1.00 83.31 103 LYS A N 1
ATOM 835 C CA . LYS A 1 103 ? -24.036 -10.693 29.048 1.00 83.31 103 LYS A CA 1
ATOM 836 C C . LYS A 1 103 ? -25.070 -9.806 28.341 1.00 83.31 103 LYS A C 1
ATOM 838 O O . LYS A 1 103 ? -25.915 -10.330 27.624 1.00 83.31 103 LYS A O 1
ATOM 843 N N . ASP A 1 104 ? -25.010 -8.480 28.520 1.00 87.50 104 ASP A N 1
ATOM 844 C CA . ASP A 1 104 ? -25.927 -7.539 27.854 1.00 87.50 104 ASP A CA 1
ATOM 845 C C . ASP A 1 104 ? -25.251 -6.804 26.693 1.00 87.50 104 ASP A C 1
ATOM 847 O O . ASP A 1 104 ? -24.734 -5.687 26.807 1.00 87.50 104 ASP A O 1
ATOM 851 N N . GLN A 1 105 ? -25.318 -7.445 25.533 1.00 83.44 105 GLN A N 1
ATOM 852 C CA . GLN A 1 105 ? -24.795 -6.922 24.279 1.00 83.44 105 GLN A CA 1
ATOM 853 C C . GLN A 1 105 ? -25.580 -5.710 23.743 1.00 83.44 105 GLN A C 1
ATOM 855 O O . GLN A 1 105 ? -25.090 -4.997 22.862 1.00 83.44 105 GLN A O 1
ATOM 860 N N . SER A 1 106 ? -26.804 -5.492 24.233 1.00 82.00 106 SER A N 1
ATOM 861 C CA . SER A 1 106 ? -27.709 -4.439 23.767 1.00 82.00 106 SER A CA 1
ATOM 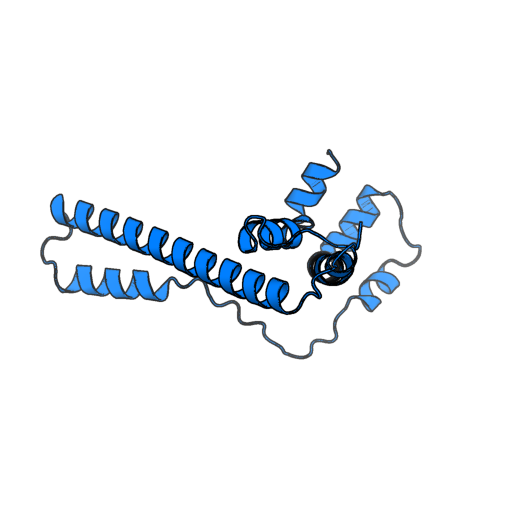862 C C . SER A 1 106 ? -27.496 -3.107 24.486 1.00 82.00 106 SER A C 1
ATOM 864 O O . SER A 1 106 ? -27.861 -2.058 23.931 1.00 82.00 106 SER A O 1
ATOM 866 N N . SER A 1 107 ? -26.854 -3.157 25.660 1.00 91.88 107 SER A N 1
ATOM 867 C CA . SER A 1 107 ? -26.529 -1.992 26.475 1.00 91.88 107 SER A CA 1
ATOM 868 C C . SER A 1 107 ? -25.768 -0.926 25.684 1.00 91.88 107 SER A C 1
ATOM 870 O O . SER A 1 107 ? -24.932 -1.188 24.808 1.00 91.88 107 SER A O 1
ATOM 872 N N . LYS A 1 108 ? -26.073 0.331 26.009 1.00 91.44 108 LYS A N 1
ATOM 873 C CA . LYS A 1 108 ? -25.466 1.499 25.366 1.00 91.44 108 LYS A CA 1
ATOM 874 C C . LYS A 1 108 ? -23.947 1.524 25.559 1.00 91.44 108 LYS A C 1
ATOM 876 O O . LYS A 1 108 ? -23.227 1.890 24.632 1.00 91.44 108 LYS A O 1
ATOM 881 N N . ASP A 1 109 ? -23.466 1.105 26.725 1.00 88.81 109 ASP A N 1
ATOM 882 C CA . ASP A 1 109 ? -22.042 1.149 27.062 1.00 88.81 109 ASP A CA 1
ATOM 883 C C . ASP A 1 109 ? -21.239 0.070 26.340 1.00 88.81 109 ASP A C 1
ATOM 885 O O . ASP A 1 109 ? -20.129 0.331 25.882 1.00 88.81 109 ASP A O 1
ATOM 889 N N . VAL A 1 110 ? -21.826 -1.103 26.109 1.00 88.31 110 VAL A N 1
ATOM 890 C CA . VAL A 1 110 ? -21.174 -2.164 25.334 1.00 88.31 110 VAL A CA 1
ATOM 891 C C . VAL A 1 110 ? -21.099 -1.800 23.854 1.00 88.31 110 VAL A C 1
ATOM 893 O O . VAL A 1 110 ? -20.081 -2.055 23.208 1.00 88.31 110 VAL A O 1
ATOM 896 N N . LYS A 1 111 ? -22.131 -1.146 23.308 1.00 87.44 111 LYS A N 1
ATOM 897 C CA . LYS A 1 111 ? -22.080 -0.605 21.940 1.00 87.44 111 LYS A CA 1
ATOM 898 C C . LYS A 1 111 ? -20.982 0.449 21.796 1.00 87.44 111 LYS A C 1
ATOM 900 O O . LYS A 1 111 ? -20.217 0.386 20.835 1.00 87.44 111 LYS A O 1
ATOM 905 N N . LYS A 1 112 ? -20.858 1.367 22.764 1.00 90.88 112 LYS A N 1
ATOM 906 C CA . LYS A 1 112 ? -19.752 2.338 22.806 1.00 90.88 112 LYS A CA 1
ATOM 907 C C . LYS A 1 112 ? -18.397 1.638 22.877 1.00 90.88 112 LYS A C 1
ATOM 909 O O . LYS A 1 112 ? -17.512 1.971 22.102 1.00 90.88 112 LYS A O 1
ATOM 914 N N . LEU A 1 113 ? -18.246 0.635 23.745 1.00 88.56 113 LEU A N 1
ATOM 915 C CA . LEU A 1 113 ? -17.011 -0.140 23.869 1.00 88.56 113 LEU A CA 1
ATOM 916 C C . LEU A 1 113 ? -16.619 -0.801 22.541 1.00 88.56 113 LEU A C 1
ATOM 918 O O . LEU A 1 113 ? -15.469 -0.703 22.123 1.00 88.56 113 LEU A O 1
ATOM 922 N N . GLN A 1 114 ? -17.568 -1.440 21.851 1.00 86.50 114 GLN A N 1
ATOM 923 C CA . GLN A 1 114 ? -17.317 -2.066 20.550 1.00 86.50 114 GLN A CA 1
ATOM 924 C C . GLN A 1 114 ? -16.903 -1.057 19.480 1.00 86.50 114 GLN A C 1
ATOM 926 O O . GLN A 1 114 ? -16.005 -1.345 18.690 1.00 86.50 114 GLN A O 1
ATOM 931 N N . GLN A 1 115 ? -17.532 0.119 19.458 1.00 87.56 115 GLN A N 1
ATOM 932 C CA . GLN A 1 115 ? -17.164 1.201 18.546 1.00 87.56 115 GLN A CA 1
ATOM 933 C C . GLN A 1 115 ? -15.751 1.715 18.836 1.00 87.56 115 GLN A C 1
ATOM 935 O O . GLN A 1 115 ? -14.943 1.797 17.913 1.00 87.56 115 GLN A O 1
ATOM 940 N N . SER A 1 116 ? -15.427 1.981 20.104 1.00 89.62 116 SER A N 1
ATOM 941 C CA . SER A 1 116 ? -14.085 2.403 20.519 1.00 89.62 116 SER A CA 1
ATOM 942 C C . SER A 1 116 ? -13.030 1.359 20.162 1.00 89.62 116 SER A C 1
ATOM 944 O O . SER A 1 116 ? -11.977 1.699 19.634 1.00 89.62 116 SER A O 1
ATOM 946 N N . LEU A 1 117 ? -13.324 0.078 20.385 1.00 86.75 117 LEU A N 1
ATOM 947 C CA . LEU A 1 117 ? -12.420 -1.013 20.040 1.00 86.75 117 LEU A CA 1
ATOM 948 C C . LEU A 1 117 ? -12.194 -1.106 18.526 1.00 86.75 117 LEU A C 1
ATOM 950 O O . LEU A 1 117 ? -11.055 -1.215 18.085 1.00 86.75 117 LEU A O 1
ATOM 954 N N . CYS A 1 118 ? -13.257 -1.007 17.724 1.00 85.81 118 CYS A N 1
ATOM 955 C CA . CYS A 1 118 ? -13.142 -0.978 16.266 1.00 85.81 118 CYS A CA 1
ATOM 956 C C . CYS A 1 118 ? -12.314 0.222 15.786 1.00 85.81 118 CYS A C 1
ATOM 958 O O . CYS A 1 118 ? -11.495 0.080 14.880 1.00 85.81 118 CYS A O 1
ATOM 960 N N . HIS A 1 119 ? -12.506 1.390 16.403 1.00 88.75 119 HIS A N 1
ATOM 961 C CA . HIS A 1 119 ? -11.747 2.595 16.092 1.00 88.75 119 HIS A CA 1
ATOM 962 C C . HIS A 1 119 ? -10.253 2.418 16.388 1.00 88.75 119 HIS A C 1
ATOM 964 O O . HIS A 1 119 ? -9.427 2.660 15.511 1.00 88.75 119 HIS A O 1
ATOM 970 N N . ILE A 1 120 ? -9.910 1.920 17.580 1.00 88.44 120 ILE A N 1
ATOM 971 C CA . ILE A 1 120 ? -8.520 1.665 17.987 1.00 88.44 120 ILE A CA 1
ATOM 972 C C . ILE A 1 120 ? -7.866 0.617 17.081 1.00 88.44 120 ILE A C 1
ATOM 974 O O . ILE A 1 120 ? -6.727 0.796 16.662 1.00 88.44 120 ILE A O 1
ATOM 978 N N . LEU A 1 121 ? -8.573 -0.466 16.740 1.00 85.62 121 LEU A N 1
ATOM 979 C CA . LEU A 1 121 ? -8.052 -1.492 15.831 1.00 85.62 121 LEU A CA 1
ATOM 980 C C . LEU A 1 121 ? -7.752 -0.924 14.442 1.00 85.62 121 LEU A C 1
ATOM 982 O O . LEU A 1 121 ? -6.683 -1.189 13.895 1.00 85.62 121 LEU A O 1
ATOM 986 N N . ALA A 1 122 ? -8.664 -0.119 13.890 1.00 84.62 122 ALA A N 1
ATOM 987 C CA . ALA A 1 122 ? -8.447 0.540 12.607 1.00 84.62 122 ALA A CA 1
ATOM 988 C C . ALA A 1 122 ? -7.235 1.484 12.661 1.00 84.62 122 ALA A C 1
ATOM 990 O O . ALA A 1 122 ? -6.380 1.431 11.779 1.00 84.62 122 ALA A O 1
ATOM 991 N N . GLN A 1 123 ? -7.115 2.290 13.722 1.00 88.38 123 GLN A N 1
ATOM 992 C CA . GLN A 1 123 ? -5.965 3.175 13.919 1.00 88.38 123 GLN A CA 1
ATOM 993 C C . GLN A 1 123 ? -4.651 2.402 14.045 1.00 88.38 123 GLN A C 1
ATOM 995 O O . GLN A 1 123 ? -3.685 2.741 13.370 1.00 88.38 123 GLN A O 1
ATOM 1000 N N . ASN A 1 124 ? -4.613 1.338 14.848 1.00 87.81 124 ASN A N 1
ATOM 1001 C CA . ASN A 1 124 ? -3.419 0.508 14.997 1.00 87.81 124 ASN A CA 1
ATOM 1002 C C . ASN A 1 124 ? -3.022 -0.158 13.681 1.00 87.81 124 ASN A C 1
ATOM 1004 O O . ASN A 1 124 ? -1.839 -0.205 13.359 1.00 87.81 124 ASN A O 1
ATOM 1008 N N . SER A 1 125 ? -3.995 -0.638 12.902 1.00 86.19 125 SER A N 1
ATOM 1009 C CA . SER A 1 125 ? -3.719 -1.181 11.573 1.00 86.19 125 SER A CA 1
ATOM 1010 C C . SER A 1 125 ? -3.059 -0.127 10.687 1.00 86.19 125 SER A C 1
ATOM 1012 O O . SER A 1 125 ? -2.017 -0.412 10.108 1.00 86.19 125 SER A O 1
ATOM 1014 N N . ILE A 1 126 ? -3.605 1.090 10.626 1.00 88.25 126 ILE A N 1
ATOM 1015 C CA . ILE A 1 126 ? -3.027 2.185 9.833 1.00 88.25 126 ILE A CA 1
ATOM 1016 C C . ILE A 1 126 ? -1.602 2.505 10.303 1.00 88.25 126 ILE A C 1
ATOM 1018 O O . ILE A 1 126 ? -0.687 2.540 9.484 1.00 88.25 126 ILE A O 1
ATOM 1022 N N . LEU A 1 127 ? -1.395 2.653 11.615 1.00 91.38 127 LEU A N 1
ATOM 1023 C CA . LEU A 1 127 ? -0.083 2.943 12.201 1.00 91.38 127 LEU A CA 1
ATOM 1024 C C . LEU A 1 127 ? 0.947 1.852 11.889 1.00 91.38 127 LEU A C 1
ATOM 1026 O O . LEU A 1 127 ? 2.102 2.152 11.594 1.00 91.38 127 LEU A O 1
ATOM 1030 N N . HIS A 1 128 ? 0.554 0.578 11.939 1.00 90.81 128 HIS A N 1
ATOM 1031 C CA . HIS A 1 128 ? 1.452 -0.525 11.607 1.00 90.81 128 HIS A CA 1
ATOM 1032 C C . HIS A 1 128 ? 1.862 -0.518 10.133 1.00 90.81 128 HIS A C 1
ATOM 1034 O O . HIS A 1 128 ? 3.045 -0.708 9.837 1.00 90.81 128 HIS A O 1
ATOM 1040 N N . GLU A 1 129 ? 0.917 -0.278 9.223 1.00 89.88 129 GLU A N 1
ATOM 1041 C CA . GLU A 1 129 ? 1.201 -0.157 7.791 1.00 89.88 129 GLU A CA 1
ATOM 1042 C C . GLU A 1 129 ? 2.135 1.033 7.515 1.00 89.88 129 GLU A C 1
ATOM 1044 O O . GLU A 1 129 ? 3.121 0.888 6.792 1.00 89.88 129 GLU A O 1
ATOM 1049 N N . GLU A 1 130 ? 1.891 2.170 8.170 1.00 92.00 130 GLU A N 1
ATOM 1050 C CA . GLU A 1 130 ? 2.697 3.387 8.066 1.00 92.00 130 GLU A CA 1
ATOM 1051 C C . GLU A 1 130 ? 4.134 3.178 8.566 1.00 92.00 130 GLU A C 1
ATOM 1053 O O . GLU A 1 130 ? 5.099 3.452 7.851 1.00 92.00 130 GLU A O 1
ATOM 1058 N N . ILE A 1 131 ? 4.297 2.598 9.760 1.00 93.69 131 ILE A N 1
ATOM 1059 C CA . ILE A 1 131 ? 5.612 2.248 10.317 1.00 93.69 131 ILE A CA 1
ATOM 1060 C C . ILE A 1 131 ? 6.349 1.281 9.388 1.00 93.69 131 ILE A C 1
ATOM 1062 O O . ILE A 1 131 ? 7.564 1.403 9.202 1.00 93.69 131 ILE A O 1
ATOM 1066 N N . ARG A 1 132 ? 5.644 0.305 8.805 1.00 94.19 132 ARG A N 1
ATOM 1067 C CA . ARG A 1 132 ? 6.246 -0.646 7.868 1.00 94.19 132 ARG A CA 1
ATOM 1068 C C . ARG A 1 132 ? 6.756 0.066 6.614 1.00 94.19 132 ARG A C 1
ATOM 1070 O O . ARG A 1 132 ? 7.903 -0.179 6.235 1.00 94.19 132 ARG A O 1
ATOM 1077 N N . GLY A 1 133 ? 5.953 0.943 6.010 1.00 93.25 133 GLY A N 1
ATOM 1078 C CA . GLY A 1 133 ? 6.338 1.740 4.841 1.00 93.25 133 GLY A CA 1
ATOM 1079 C C . GLY A 1 133 ? 7.548 2.634 5.125 1.00 93.25 133 GLY A C 1
ATOM 1080 O O . GLY A 1 133 ? 8.555 2.567 4.416 1.00 93.25 133 GLY A O 1
ATOM 1081 N N . LEU A 1 134 ? 7.518 3.372 6.238 1.00 95.19 134 LEU A N 1
ATOM 1082 C CA . LEU A 1 134 ? 8.615 4.249 6.652 1.00 95.19 134 LEU A CA 1
ATOM 1083 C C . LEU A 1 134 ? 9.917 3.477 6.893 1.00 95.19 134 LEU A C 1
ATOM 1085 O O . LEU A 1 134 ? 10.979 3.906 6.443 1.00 95.19 134 LEU A O 1
ATOM 1089 N N . ARG A 1 135 ? 9.855 2.310 7.549 1.00 95.44 135 ARG A N 1
ATOM 1090 C CA . ARG A 1 135 ? 11.030 1.444 7.765 1.00 95.44 135 ARG A CA 1
ATOM 1091 C C . ARG A 1 135 ? 11.635 0.952 6.451 1.00 95.44 135 ARG A C 1
ATOM 1093 O O . ARG A 1 135 ? 12.856 0.955 6.306 1.00 95.44 135 ARG A O 1
ATOM 1100 N N . GLN A 1 136 ? 10.803 0.544 5.493 1.00 93.19 136 GLN A N 1
ATOM 1101 C CA . GLN A 1 136 ? 11.276 0.137 4.166 1.00 93.19 136 GLN A CA 1
ATOM 1102 C C . GLN A 1 136 ? 11.931 1.309 3.430 1.00 93.19 136 GLN A C 1
ATOM 1104 O O . GLN A 1 136 ? 13.027 1.169 2.884 1.00 93.19 136 GLN A O 1
ATOM 1109 N N . SER A 1 137 ? 11.295 2.477 3.472 1.00 93.00 137 SER A N 1
ATOM 1110 C CA . SER A 1 137 ? 11.795 3.695 2.842 1.00 93.00 137 SER A CA 1
ATOM 1111 C C . SER A 1 137 ? 13.121 4.160 3.445 1.00 93.00 137 SER A C 1
ATOM 1113 O O . SER A 1 137 ? 14.037 4.535 2.712 1.00 93.00 137 SER A O 1
ATOM 1115 N N . LEU A 1 138 ? 13.268 4.065 4.768 1.00 93.44 138 LEU A N 1
ATOM 1116 C CA . LEU A 1 138 ? 14.516 4.349 5.474 1.00 93.44 138 LEU A CA 1
ATOM 1117 C C . LEU A 1 138 ? 15.642 3.411 5.017 1.00 93.44 138 LEU A C 1
ATOM 1119 O O . LEU A 1 138 ? 16.709 3.885 4.637 1.00 93.44 138 LEU A O 1
ATOM 1123 N N . ALA A 1 139 ? 15.383 2.103 4.956 1.00 92.38 139 ALA A N 1
ATOM 1124 C CA . ALA A 1 139 ? 16.371 1.127 4.497 1.00 92.38 139 ALA A CA 1
ATOM 1125 C C . ALA A 1 139 ? 16.822 1.386 3.046 1.00 92.38 139 ALA A C 1
ATOM 1127 O O . ALA A 1 139 ? 17.995 1.219 2.710 1.00 92.38 139 ALA A O 1
ATOM 1128 N N . ILE A 1 140 ? 15.911 1.823 2.167 1.00 89.88 140 ILE A N 1
ATOM 1129 C CA . ILE A 1 140 ? 16.260 2.243 0.801 1.00 89.88 140 ILE A CA 1
ATOM 1130 C C . ILE A 1 140 ? 17.139 3.497 0.837 1.00 89.88 140 ILE A C 1
ATOM 1132 O O . ILE A 1 140 ? 18.142 3.559 0.127 1.00 89.88 140 ILE A O 1
ATOM 1136 N N . LYS A 1 141 ? 16.786 4.488 1.661 1.00 89.31 141 LYS A N 1
ATOM 1137 C CA . LYS A 1 141 ? 17.534 5.743 1.791 1.00 89.31 141 LYS A CA 1
ATOM 1138 C C . LYS A 1 141 ? 18.965 5.507 2.262 1.00 89.31 141 LYS A C 1
ATOM 1140 O O . LYS A 1 141 ? 19.879 6.105 1.708 1.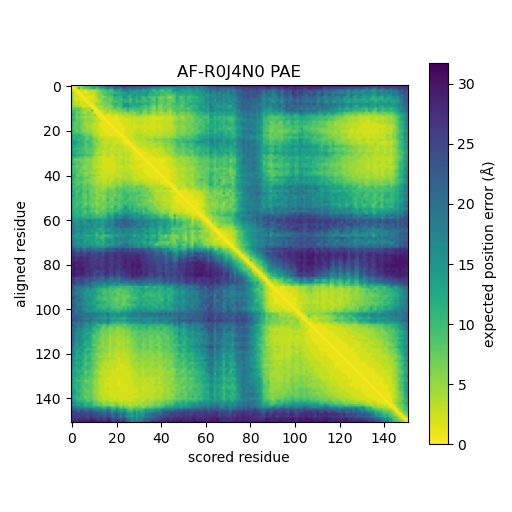00 89.31 141 LYS A O 1
ATOM 1145 N N . GLU A 1 142 ? 19.158 4.625 3.237 1.00 90.12 142 GLU A N 1
ATOM 1146 C CA . GLU A 1 142 ? 20.478 4.251 3.757 1.00 90.12 142 GLU A CA 1
ATOM 1147 C C . GLU A 1 142 ? 21.353 3.562 2.705 1.00 90.12 142 GLU A C 1
ATOM 1149 O O . GLU A 1 142 ? 22.561 3.781 2.668 1.00 90.12 142 GLU A O 1
ATOM 1154 N N . ARG A 1 143 ? 20.749 2.762 1.817 1.00 87.19 143 ARG A N 1
ATOM 1155 C CA . ARG A 1 143 ? 21.460 2.099 0.711 1.00 87.19 143 ARG A CA 1
ATOM 1156 C C . ARG A 1 143 ? 21.843 3.050 -0.418 1.00 87.19 143 ARG A C 1
ATOM 1158 O O . ARG A 1 143 ? 22.741 2.728 -1.195 1.00 87.19 143 ARG A O 1
ATOM 1165 N N . ARG A 1 144 ? 21.152 4.184 -0.571 1.00 86.38 144 ARG A N 1
ATOM 1166 C CA . ARG A 1 144 ? 21.459 5.140 -1.639 1.00 86.38 144 ARG A CA 1
ATOM 1167 C C . ARG A 1 144 ? 22.764 5.872 -1.316 1.00 86.38 144 ARG A C 1
ATOM 1169 O O . ARG A 1 144 ? 22.904 6.405 -0.215 1.00 86.38 144 ARG A O 1
ATOM 1176 N N . PRO A 1 145 ? 23.708 5.958 -2.267 1.00 77.12 145 PRO A N 1
ATOM 1177 C CA . PRO A 1 145 ? 24.919 6.733 -2.058 1.00 77.12 145 PRO A CA 1
ATOM 1178 C C . PRO A 1 145 ? 24.547 8.201 -1.841 1.00 77.12 145 PRO A C 1
ATOM 1180 O O . PRO A 1 145 ? 23.769 8.779 -2.606 1.00 77.12 145 PRO A O 1
ATOM 1183 N N . LYS A 1 146 ? 25.108 8.817 -0.797 1.00 70.44 146 LYS A N 1
ATOM 1184 C CA . LYS A 1 146 ? 25.003 10.264 -0.600 1.00 70.44 146 LYS A CA 1
ATOM 1185 C C . LYS A 1 146 ? 25.816 10.928 -1.708 1.00 70.44 146 LYS A C 1
ATOM 1187 O O . LYS A 1 146 ? 27.041 10.900 -1.667 1.00 70.44 146 LYS A O 1
ATOM 1192 N N . GLN A 1 147 ? 25.148 11.492 -2.711 1.00 60.72 147 GLN A N 1
ATOM 1193 C CA . GLN A 1 147 ? 25.818 12.359 -3.675 1.00 60.72 147 GLN A CA 1
ATOM 1194 C C . GLN A 1 147 ? 26.216 13.642 -2.942 1.00 60.72 147 GLN A C 1
ATOM 1196 O O . GLN A 1 147 ? 25.396 14.536 -2.746 1.00 60.72 147 GLN A O 1
ATOM 1201 N N . SER A 1 148 ? 27.463 13.715 -2.479 1.00 57.16 148 SER A N 1
ATOM 1202 C CA . SER A 1 148 ? 28.085 14.989 -2.143 1.00 57.16 148 SER A CA 1
ATOM 1203 C C . SER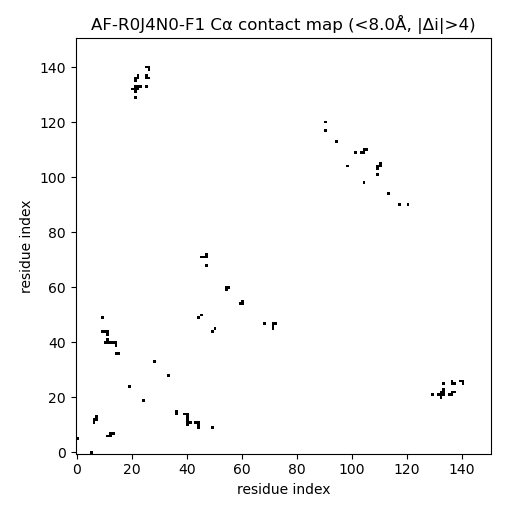 A 1 148 ? 28.420 15.676 -3.460 1.00 57.16 148 SER A C 1
ATOM 1205 O O . SER A 1 148 ? 29.422 15.351 -4.097 1.00 57.16 148 SER A O 1
ATOM 1207 N N . PHE A 1 149 ? 27.565 16.592 -3.901 1.00 57.03 149 PHE A N 1
ATOM 1208 C CA . PHE A 1 149 ? 27.998 17.581 -4.876 1.00 57.03 149 PHE A CA 1
ATOM 1209 C C . PHE A 1 149 ? 28.993 18.484 -4.141 1.00 57.03 149 PHE A C 1
ATOM 1211 O O . PHE A 1 149 ? 28.603 19.221 -3.238 1.00 57.03 149 PHE A O 1
ATOM 1218 N N . ALA A 1 150 ? 30.285 18.339 -4.442 1.00 46.50 150 ALA A N 1
ATOM 1219 C CA . ALA A 1 150 ? 31.262 19.352 -4.074 1.00 46.50 150 ALA A CA 1
ATOM 1220 C C . ALA A 1 150 ? 30.896 20.611 -4.873 1.00 46.50 150 ALA A C 1
ATOM 1222 O O . ALA A 1 150 ? 30.855 20.553 -6.103 1.00 46.50 150 ALA A O 1
ATOM 1223 N N . LEU A 1 151 ? 30.510 21.668 -4.157 1.00 40.06 151 LEU A N 1
ATOM 1224 C CA . LEU A 1 151 ? 30.278 23.000 -4.716 1.00 40.06 151 LEU A CA 1
ATOM 1225 C C . LEU A 1 151 ? 31.611 23.662 -5.060 1.00 40.06 151 LEU A C 1
ATOM 1227 O O . LEU A 1 151 ? 32.562 23.486 -4.262 1.00 40.06 151 LEU A O 1
#

Mean predicted aligned error: 12.34 Å

Organism: Exserohilum turcicum (strain 28A) (NCBI:txid671987)

Solvent-accessible surface area (backbone atoms only — not comparable to full-atom values): 9090 Å² total; per-residue (Å²): 132,56,72,65,58,53,34,59,78,59,48,49,52,49,52,57,53,48,53,48,62,27,26,70,71,75,55,79,91,47,80,81,52,46,58,65,44,48,52,54,25,46,68,70,44,66,39,72,67,50,52,52,52,52,29,64,75,68,68,53,74,62,99,57,59,64,66,61,46,55,77,63,55,70,76,84,69,88,66,81,72,68,94,67,77,78,86,50,62,66,59,54,52,50,52,50,50,52,62,70,76,42,87,63,70,83,40,71,65,49,49,50,51,53,51,52,50,52,50,50,52,54,50,51,51,52,51,51,53,48,53,51,25,40,52,52,38,49,56,52,52,71,70,48,80,80,80,75,78,83,126

pLDDT: mean 77.68, std 14.98, range [34.81, 95.44]